Protein AF-A0A5J4V1Y4-F1 (afdb_monomer)

Organism: NCBI:txid222440

Foldseek 3Di:
DWDADPNDIDDDQDDDPVVVVVCVVVVHDDDDGHDDDDDPVVVVVVVVPPDPPPCPVDDVVNVVVVVCVVCPPPDDDDDDD

Nearest PDB structures (foldseek):
  8g3d-assembly1_7R  TM=6.244E-01  e=2.086E-02  Tetrahymena thermophila
  7ung-assembly1_W  TM=6.344E-01  e=4.177E-02  Homo sapiens
  6u42-assembly1_6Z  TM=5.578E-01  e=4.800E-02  Chlamydomonas reinhardtii
  6u42-assembly1_6V  TM=5.505E-01  e=7.281E-02  Chlamydomonas reinhardtii
  6u42-assembly1_6W  TM=5.444E-01  e=1.030E-01  Chlamydomonas reinhardtii

Solvent-accessible surface area (backbone atoms only — not comparable to full-atom values): 5502 Å² total; per-residue (Å²): 89,80,48,77,54,98,90,43,80,43,72,56,46,75,81,57,72,70,58,51,53,52,34,54,75,71,69,47,85,74,78,80,71,55,80,80,80,89,54,72,65,62,54,51,50,60,71,63,48,74,69,82,74,79,75,68,94,58,62,67,67,60,53,51,50,52,51,48,70,74,44,64,92,66,77,93,84,84,86,85,133

InterPro domains:
  IPR006602 DM10 domain [PS51336] (1-27)
  IPR040193 EF-hand domain-containing protein EFHC1/EFHC2/EFHB [PTHR12086] (2-81)

Structure (mmCIF, N/CA/C/O backbone):
data_AF-A0A5J4V1Y4-F1
#
_entry.id   AF-A0A5J4V1Y4-F1
#
loop_
_atom_site.group_PDB
_atom_site.id
_atom_site.type_symbol
_atom_site.label_atom_id
_atom_site.label_alt_id
_atom_site.label_comp_id
_atom_site.label_asym_id
_atom_site.label_entity_id
_atom_site.label_seq_id
_atom_site.pdbx_PDB_ins_code
_atom_site.Cartn_x
_atom_site.Cartn_y
_atom_site.Cartn_z
_atom_site.occupancy
_atom_site.B_iso_or_equiv
_atom_site.auth_seq_id
_atom_site.auth_comp_id
_atom_site.auth_asym_id
_atom_site.auth_atom_id
_atom_site.pdbx_PDB_model_num
ATOM 1 N N . MET A 1 1 ? -9.541 -9.018 13.912 1.00 84.44 1 MET A N 1
ATOM 2 C CA . MET A 1 1 ? -11.004 -8.824 14.178 1.00 84.44 1 MET A CA 1
ATOM 3 C C . MET A 1 1 ? -11.667 -8.249 12.935 1.00 84.44 1 MET A C 1
ATOM 5 O O . MET A 1 1 ? -11.148 -7.263 12.436 1.00 84.44 1 MET A O 1
ATOM 9 N N . ASP A 1 2 ? -12.788 -8.801 12.458 1.00 92.38 2 ASP A N 1
ATOM 10 C CA . ASP A 1 2 ? -13.449 -8.327 11.228 1.00 92.38 2 ASP A CA 1
ATOM 11 C C . ASP A 1 2 ? -14.625 -7.386 11.512 1.00 92.38 2 ASP A C 1
ATOM 13 O O . ASP A 1 2 ? -15.481 -7.679 12.349 1.00 92.38 2 ASP A O 1
ATOM 17 N N . VAL A 1 3 ? -14.672 -6.253 10.808 1.00 94.00 3 VAL A N 1
ATOM 18 C CA . VAL A 1 3 ? -15.737 -5.247 10.917 1.00 94.00 3 VAL A CA 1
ATOM 19 C C . VAL A 1 3 ? -16.219 -4.862 9.524 1.00 94.00 3 VAL A C 1
ATOM 21 O O . VAL A 1 3 ? -15.421 -4.492 8.667 1.00 94.00 3 VAL A O 1
ATOM 24 N N . GLU A 1 4 ? -17.529 -4.922 9.295 1.00 96.50 4 GLU A N 1
ATOM 25 C CA . GLU A 1 4 ? -18.140 -4.501 8.035 1.00 96.50 4 GLU A CA 1
ATOM 26 C C . GLU A 1 4 ? -18.622 -3.050 8.129 1.00 96.50 4 GLU A C 1
ATOM 28 O O . GLU A 1 4 ? -19.432 -2.698 8.987 1.00 96.50 4 GLU A O 1
ATOM 33 N N . ILE A 1 5 ? -18.112 -2.194 7.244 1.00 96.50 5 ILE A N 1
ATOM 34 C CA . ILE A 1 5 ? -18.457 -0.774 7.182 1.00 96.50 5 ILE A CA 1
ATOM 35 C C . ILE A 1 5 ? -18.767 -0.439 5.724 1.00 96.50 5 ILE A C 1
ATOM 37 O O . ILE A 1 5 ? -17.926 -0.627 4.851 1.00 96.50 5 ILE A O 1
ATOM 41 N N . TYR A 1 6 ? -19.982 0.043 5.449 1.00 96.44 6 TYR A N 1
ATOM 42 C CA . TYR A 1 6 ? -20.452 0.363 4.090 1.00 96.44 6 TYR A CA 1
ATOM 43 C C . TYR A 1 6 ? -20.260 -0.778 3.065 1.00 96.44 6 TYR A C 1
ATOM 45 O O . TYR A 1 6 ? -19.964 -0.524 1.899 1.00 96.44 6 TYR A O 1
ATOM 53 N N . GLY A 1 7 ? -20.426 -2.036 3.493 1.00 94.50 7 GLY A N 1
ATOM 54 C CA . GLY A 1 7 ? -20.261 -3.218 2.635 1.00 94.50 7 GLY A CA 1
ATOM 55 C C . GLY A 1 7 ? -18.806 -3.611 2.359 1.00 94.50 7 GLY A C 1
ATOM 56 O O . GLY A 1 7 ? -18.553 -4.465 1.512 1.00 94.50 7 GLY A O 1
ATOM 57 N N . VAL A 1 8 ? -17.842 -2.992 3.048 1.00 95.62 8 VAL A N 1
ATOM 58 C CA . VAL A 1 8 ? -16.425 -3.365 3.004 1.00 95.62 8 VAL A CA 1
ATOM 59 C C . VAL A 1 8 ? -16.038 -3.995 4.336 1.00 95.62 8 VAL A C 1
ATOM 61 O O . VAL A 1 8 ? -16.251 -3.406 5.396 1.00 95.62 8 VAL A O 1
ATOM 64 N N . THR A 1 9 ? -15.459 -5.193 4.285 1.00 96.12 9 THR A N 1
ATOM 65 C CA . THR A 1 9 ? -14.949 -5.895 5.466 1.00 96.12 9 THR A CA 1
ATOM 66 C C . THR A 1 9 ? -13.506 -5.481 5.737 1.00 96.12 9 THR A C 1
A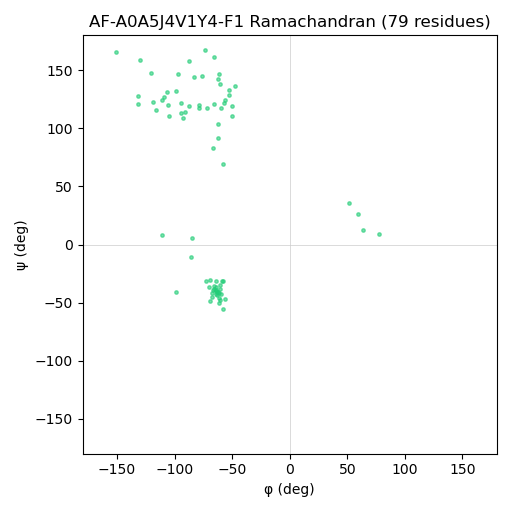TOM 68 O O . THR A 1 9 ? -12.621 -5.692 4.908 1.00 96.12 9 THR A O 1
ATOM 71 N N . TYR A 1 10 ? -13.269 -4.904 6.910 1.00 93.31 10 TYR A N 1
ATOM 72 C CA . TYR A 1 10 ? -11.953 -4.510 7.393 1.00 93.31 10 TYR A CA 1
ATOM 73 C C . TYR A 1 10 ? -11.488 -5.465 8.483 1.00 93.31 10 TYR A C 1
ATOM 75 O O . TYR A 1 10 ? -12.207 -5.697 9.454 1.00 93.31 10 TYR A O 1
ATOM 83 N N . HIS A 1 11 ? -10.258 -5.954 8.353 1.00 91.56 11 HIS A N 1
ATOM 84 C CA . HIS A 1 11 ? -9.602 -6.719 9.400 1.00 91.56 11 HIS A CA 1
ATOM 85 C C . HIS A 1 11 ? -8.731 -5.793 10.257 1.00 91.56 11 HIS A C 1
ATOM 87 O O . HIS A 1 11 ? -7.739 -5.239 9.782 1.00 91.56 11 HIS A O 1
ATOM 93 N N . ILE A 1 12 ? -9.108 -5.602 11.520 1.00 90.31 12 ILE A N 1
ATOM 94 C CA . ILE A 1 12 ? -8.344 -4.818 12.494 1.00 90.31 12 ILE A CA 1
ATOM 95 C C . ILE A 1 12 ? -7.191 -5.679 13.019 1.00 90.31 12 ILE A C 1
ATOM 97 O O . ILE A 1 12 ? -7.440 -6.70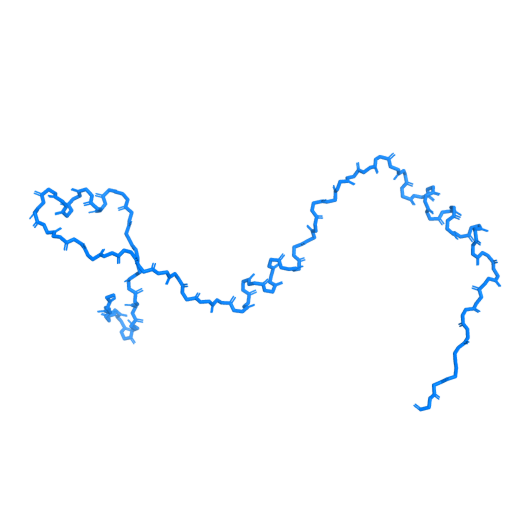8 13.653 1.00 90.31 12 ILE A O 1
ATOM 101 N N . VAL A 1 13 ? -5.962 -5.222 12.754 1.00 90.44 13 VAL A N 1
ATOM 102 C CA . VAL A 1 13 ? -4.684 -5.896 13.066 1.00 90.44 13 VAL A CA 1
ATOM 103 C C . VAL A 1 13 ? -4.039 -5.350 14.351 1.00 90.44 13 VAL A C 1
ATOM 105 O O . VAL A 1 13 ? -3.516 -6.112 15.163 1.00 90.44 13 VAL A O 1
ATOM 108 N N . ASP A 1 14 ? -4.078 -4.028 14.547 1.00 90.38 14 ASP A N 1
ATOM 109 C CA . ASP A 1 14 ? -3.493 -3.336 15.702 1.00 90.38 14 ASP A CA 1
ATOM 110 C C . ASP A 1 14 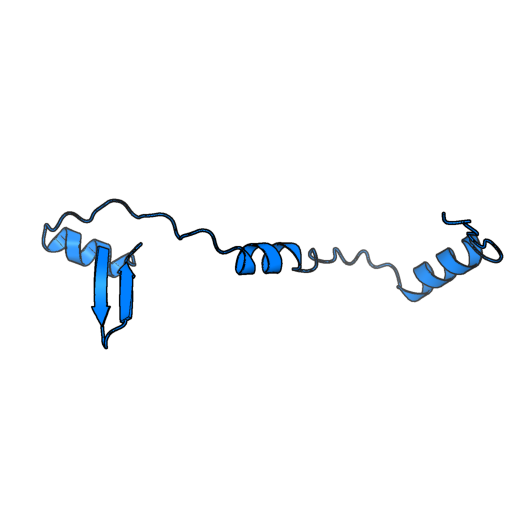? -4.275 -2.049 16.025 1.00 90.38 14 ASP A C 1
ATOM 112 O O . ASP A 1 14 ? -5.063 -1.555 15.216 1.00 90.38 14 ASP A O 1
ATOM 116 N N . CYS A 1 15 ? -4.039 -1.498 17.214 1.00 89.44 15 CYS A N 1
ATOM 117 C CA . CYS A 1 15 ? -4.524 -0.200 17.667 1.00 89.44 15 CYS A CA 1
ATOM 118 C C . CYS A 1 15 ? -3.379 0.652 18.241 1.00 89.44 15 CYS A C 1
ATOM 120 O O . CYS A 1 15 ? -2.322 0.149 18.633 1.00 89.44 15 CYS A O 1
ATOM 122 N N . ASP A 1 16 ? -3.579 1.965 18.283 1.00 91.12 16 ASP A N 1
ATOM 123 C CA . ASP A 1 16 ? -2.609 2.910 18.830 1.00 91.12 16 ASP A CA 1
ATOM 124 C C . ASP A 1 16 ? -2.540 2.856 20.368 1.00 91.12 16 ASP A C 1
ATOM 126 O O . ASP A 1 16 ? -3.375 2.258 21.053 1.00 91.12 16 ASP A O 1
ATOM 130 N N . GLU A 1 17 ? -1.514 3.489 20.938 1.00 91.50 17 GLU A N 1
ATOM 131 C CA . GLU A 1 17 ? -1.242 3.430 22.378 1.00 91.50 17 GLU A CA 1
ATOM 132 C C . GLU A 1 17 ? -2.355 4.064 23.223 1.00 91.50 17 GLU A C 1
ATOM 134 O O . GLU A 1 17 ? -2.703 3.554 24.292 1.00 91.50 17 GLU A O 1
ATOM 139 N N . PHE A 1 18 ? -2.961 5.149 22.735 1.00 93.62 18 PHE A N 1
ATOM 140 C CA . PHE A 1 18 ? -4.081 5.787 23.419 1.00 93.62 18 PHE A CA 1
ATOM 141 C C . PHE A 1 18 ? -5.263 4.821 23.559 1.00 93.62 18 PHE A C 1
ATOM 143 O O . PHE A 1 18 ? -5.790 4.641 24.661 1.00 93.62 18 PHE A O 1
ATOM 150 N N . THR A 1 19 ? -5.632 4.145 22.470 1.00 91.38 19 THR A N 1
ATOM 151 C CA . THR A 1 19 ? -6.745 3.193 22.459 1.00 91.38 19 THR A CA 1
ATOM 152 C C . THR A 1 19 ? -6.445 1.965 23.319 1.00 91.38 19 THR A C 1
ATOM 154 O O . THR A 1 19 ? -7.307 1.538 24.088 1.00 91.38 19 THR A O 1
ATOM 157 N N . LYS A 1 20 ? -5.206 1.450 23.304 1.00 90.44 20 LYS A N 1
ATOM 158 C 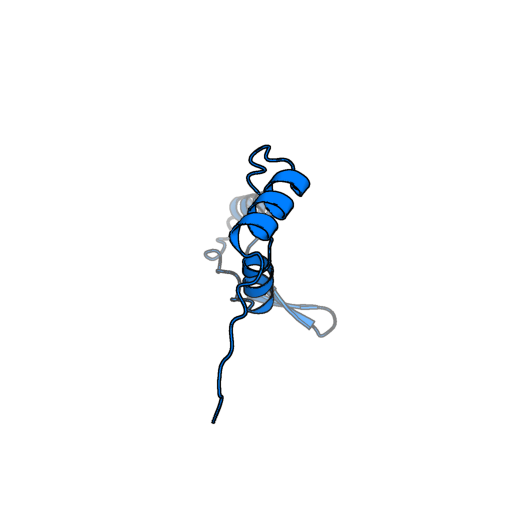CA . LYS A 1 20 ? -4.768 0.372 24.217 1.00 90.44 20 LYS A CA 1
ATOM 159 C C . LYS A 1 20 ? -4.965 0.749 25.682 1.00 90.44 20 LYS A C 1
ATOM 161 O O . LYS A 1 20 ? -5.532 -0.018 26.459 1.00 90.44 20 LYS A O 1
ATOM 166 N N . ASN A 1 21 ? -4.543 1.954 26.057 1.00 91.50 21 ASN A N 1
ATOM 167 C CA . ASN A 1 21 ? -4.686 2.452 27.422 1.00 91.50 21 ASN A CA 1
ATOM 168 C C . ASN A 1 21 ? -6.150 2.659 27.818 1.00 91.50 21 ASN A C 1
ATOM 170 O O . ASN A 1 21 ? -6.510 2.410 28.969 1.00 91.50 21 ASN A O 1
ATOM 174 N N . PHE A 1 22 ? -6.998 3.088 26.884 1.00 93.00 22 PHE A N 1
ATOM 175 C CA . PHE A 1 22 ? -8.435 3.182 27.114 1.00 93.00 22 PHE A CA 1
ATOM 176 C C . PHE A 1 22 ? -9.043 1.809 27.431 1.00 93.00 22 PHE A C 1
ATOM 178 O O . PHE A 1 22 ? -9.695 1.668 28.463 1.00 93.00 22 PHE A O 1
ATOM 185 N N . PHE A 1 23 ? -8.767 0.782 26.621 1.00 90.19 23 PHE A N 1
ATOM 1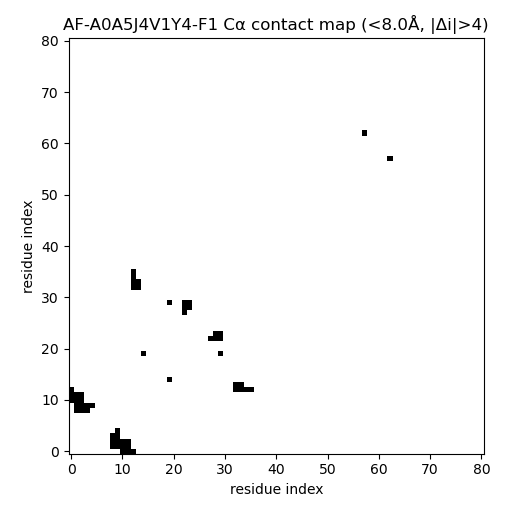86 C CA . PHE A 1 23 ? -9.286 -0.570 26.865 1.00 90.19 23 PHE A CA 1
ATOM 187 C C . PHE A 1 23 ? -8.761 -1.187 28.165 1.00 90.19 23 PHE A C 1
ATOM 189 O O . PHE A 1 23 ? -9.546 -1.759 28.919 1.00 90.19 23 PHE A O 1
ATOM 196 N N . ASN A 1 24 ? -7.484 -0.970 28.494 1.00 89.38 24 ASN A N 1
ATOM 197 C CA . ASN A 1 24 ? -6.912 -1.398 29.773 1.00 89.38 24 ASN A CA 1
ATOM 198 C C . ASN A 1 24 ? -7.620 -0.756 30.977 1.00 89.38 24 ASN A C 1
ATOM 200 O O . ASN A 1 24 ? -7.831 -1.420 31.987 1.00 89.38 24 ASN A O 1
ATOM 204 N N . ARG A 1 25 ? -8.014 0.523 30.883 1.00 91.19 25 ARG A N 1
ATOM 205 C CA . ARG A 1 25 ? -8.761 1.220 31.949 1.00 91.19 25 ARG A CA 1
ATOM 206 C C . ARG A 1 25 ? -10.188 0.711 32.113 1.00 91.19 25 ARG A C 1
ATOM 208 O O . ARG A 1 25 ? -10.721 0.777 33.212 1.00 91.19 25 ARG A O 1
ATOM 215 N N . VAL A 1 26 ? -10.800 0.248 31.027 1.00 92.38 26 VAL A N 1
ATOM 216 C CA . VAL A 1 26 ? -12.143 -0.356 31.025 1.00 92.38 26 VAL A CA 1
ATOM 217 C C . VAL A 1 26 ? -12.069 -1.859 31.364 1.00 92.38 26 VAL A C 1
ATOM 219 O O . VAL A 1 26 ? -13.081 -2.547 31.335 1.00 92.38 26 VAL A O 1
ATOM 222 N N . GLU A 1 27 ? -10.879 -2.369 31.711 1.00 87.06 27 GLU A N 1
ATOM 223 C CA . GLU A 1 27 ? -10.605 -3.778 32.037 1.00 87.06 27 GLU A CA 1
ATOM 224 C C . GLU A 1 27 ? -10.942 -4.759 30.898 1.00 87.06 27 GLU A C 1
ATOM 226 O O . GLU A 1 27 ? -11.183 -5.946 31.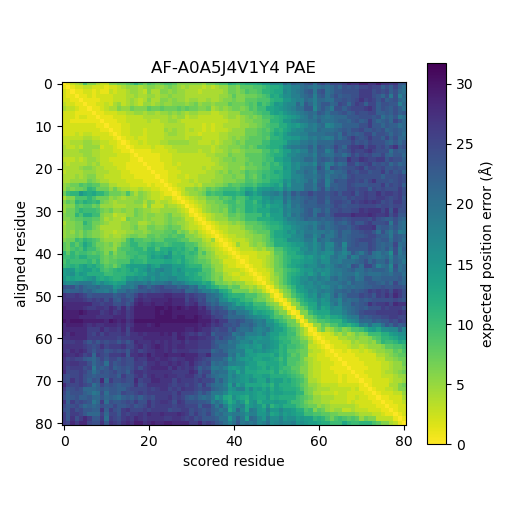116 1.00 87.06 27 GLU A O 1
ATOM 231 N N . ILE A 1 28 ? -10.913 -4.280 29.652 1.00 86.62 28 ILE A N 1
ATOM 232 C CA . ILE A 1 28 ? -11.095 -5.113 28.463 1.00 86.62 28 ILE A CA 1
ATOM 233 C C . ILE A 1 28 ? -9.720 -5.595 28.004 1.00 86.62 28 ILE A C 1
ATOM 235 O O . ILE A 1 28 ? -8.885 -4.806 27.559 1.00 86.62 28 ILE A O 1
ATOM 239 N N . GLN A 1 29 ? -9.490 -6.907 28.086 1.00 82.88 29 GLN A N 1
ATOM 240 C CA . GLN A 1 29 ? -8.277 -7.513 27.546 1.00 82.88 29 GLN A CA 1
ATOM 241 C C . GLN A 1 29 ? -8.313 -7.516 26.018 1.00 82.88 29 GLN A C 1
ATOM 243 O O . GLN A 1 29 ? -9.158 -8.160 25.397 1.00 82.88 29 GLN A O 1
ATOM 248 N N . LEU A 1 30 ? -7.362 -6.803 25.419 1.00 83.12 30 LEU A N 1
ATOM 249 C CA . LEU A 1 30 ? -7.109 -6.854 23.986 1.00 83.12 30 LEU A CA 1
ATOM 250 C C . LEU A 1 30 ? -6.365 -8.142 23.621 1.00 83.12 30 LEU A C 1
ATOM 252 O O . LEU A 1 30 ? -5.501 -8.616 24.364 1.00 83.12 30 LEU A O 1
ATOM 256 N N . ASN A 1 31 ? -6.674 -8.678 22.441 1.00 83.62 31 ASN A N 1
ATOM 257 C CA . ASN A 1 31 ? -5.887 -9.754 21.853 1.00 83.62 31 ASN A CA 1
ATOM 258 C C . ASN A 1 31 ? -4.475 -9.271 21.509 1.00 83.62 31 ASN A C 1
ATOM 260 O O . ASN A 1 31 ? -4.206 -8.075 21.379 1.00 83.62 31 ASN A O 1
ATOM 264 N N . ARG A 1 32 ? -3.564 -10.232 21.339 1.00 83.69 32 ARG A N 1
ATOM 265 C CA . ARG A 1 32 ? -2.221 -9.948 20.842 1.00 83.69 32 ARG A CA 1
ATOM 266 C C . ARG A 1 32 ? -2.312 -9.329 19.447 1.00 83.69 32 ARG A C 1
ATOM 268 O O . ARG A 1 32 ? -3.077 -9.810 18.618 1.00 83.69 32 ARG A O 1
ATOM 275 N N . ASN A 1 33 ? -1.488 -8.313 19.210 1.00 85.56 33 ASN A N 1
ATOM 276 C CA . ASN A 1 33 ? -1.326 -7.695 17.901 1.00 85.56 33 ASN A CA 1
ATOM 277 C C . ASN A 1 33 ? -1.004 -8.746 16.837 1.00 85.56 33 ASN A C 1
ATOM 279 O O . ASN A 1 33 ? -0.119 -9.586 17.038 1.00 85.56 33 ASN A O 1
ATOM 283 N N . GLU A 1 34 ? -1.706 -8.663 15.714 1.00 86.81 34 GLU A N 1
ATOM 284 C CA . GLU A 1 34 ? -1.452 -9.500 14.549 1.00 86.81 34 GLU A CA 1
ATOM 285 C C . GLU A 1 34 ? -0.394 -8.833 13.652 1.00 86.81 34 GLU A C 1
ATOM 287 O O . GLU A 1 34 ? -0.148 -7.628 13.738 1.00 86.81 34 GLU A O 1
ATOM 292 N N . GLU A 1 35 ? 0.288 -9.617 12.818 1.00 85.12 35 GLU A N 1
ATOM 293 C CA . GLU A 1 35 ? 1.210 -9.062 11.824 1.00 85.12 35 GLU A CA 1
ATOM 294 C C . GLU A 1 35 ? 0.437 -8.636 10.575 1.00 85.12 35 GLU A C 1
ATOM 296 O O . GLU A 1 35 ? -0.530 -9.281 10.167 1.00 85.12 35 GLU A O 1
ATOM 301 N N . PHE A 1 36 ? 0.878 -7.545 9.946 1.00 84.06 36 PHE A N 1
ATOM 302 C CA . PHE A 1 36 ? 0.298 -7.120 8.679 1.00 84.06 36 PHE A CA 1
ATOM 303 C C . PHE A 1 36 ? 0.512 -8.189 7.600 1.00 84.06 36 PHE A C 1
ATOM 305 O O . PHE A 1 36 ? 1.589 -8.791 7.531 1.00 84.06 36 PHE A O 1
ATOM 312 N N . PRO A 1 37 ? -0.480 -8.406 6.719 1.00 85.88 37 PRO A N 1
ATOM 313 C CA . PRO A 1 37 ? -0.331 -9.341 5.619 1.00 85.88 37 PRO A CA 1
ATOM 314 C C . PRO A 1 37 ? 0.802 -8.905 4.686 1.00 85.88 37 PRO A C 1
ATOM 316 O O . PRO A 1 37 ? 1.042 -7.717 4.460 1.00 85.88 37 PRO A O 1
ATOM 319 N N . TYR A 1 38 ? 1.488 -9.893 4.118 1.00 84.00 38 TYR A N 1
ATOM 320 C CA . TYR A 1 38 ? 2.555 -9.6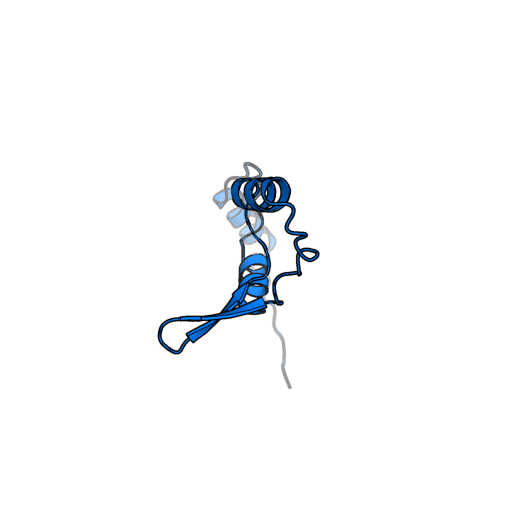64 3.153 1.00 84.00 38 TYR A CA 1
ATOM 321 C C . TYR A 1 38 ? 2.003 -9.035 1.867 1.00 84.00 38 TYR A C 1
ATOM 323 O O . TYR A 1 38 ? 1.185 -9.649 1.182 1.00 84.00 38 TYR A O 1
ATOM 331 N N . ASP A 1 39 ? 2.497 -7.846 1.511 1.00 84.62 39 ASP A N 1
ATOM 332 C CA . ASP A 1 39 ? 2.175 -7.179 0.247 1.00 84.62 39 ASP A CA 1
ATOM 333 C C . ASP A 1 39 ? 3.360 -7.269 -0.743 1.00 84.62 39 ASP A C 1
ATOM 335 O O . ASP A 1 39 ? 4.397 -6.616 -0.548 1.00 84.62 39 ASP A O 1
ATOM 339 N N . PRO A 1 40 ? 3.225 -8.041 -1.842 1.00 84.44 40 PRO A N 1
ATOM 340 C CA . PRO A 1 40 ? 4.245 -8.132 -2.884 1.00 84.44 40 PRO A CA 1
ATOM 341 C C . PRO A 1 40 ? 4.595 -6.780 -3.519 1.00 84.44 40 PRO A C 1
ATOM 343 O O . PRO A 1 40 ? 5.734 -6.578 -3.949 1.00 84.44 40 PRO A O 1
ATOM 346 N N . PHE A 1 41 ? 3.639 -5.850 -3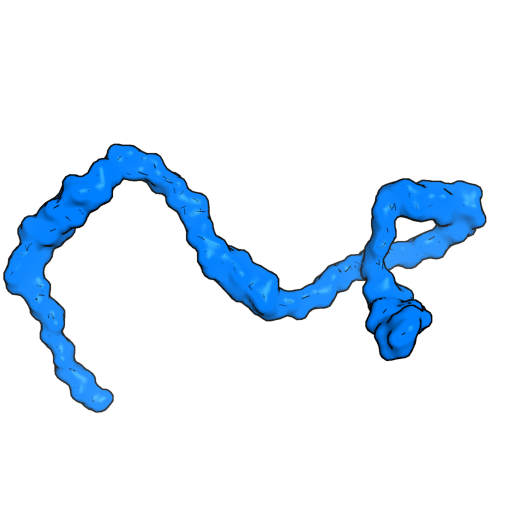.598 1.00 84.88 41 PHE A N 1
ATOM 347 C CA . PHE A 1 41 ? 3.851 -4.545 -4.214 1.00 84.88 41 PHE A CA 1
ATOM 348 C C . PHE A 1 41 ? 4.791 -3.685 -3.368 1.00 84.88 41 PHE A C 1
ATOM 350 O O . PHE A 1 41 ? 5.776 -3.163 -3.895 1.00 84.88 41 PHE A O 1
ATOM 357 N N . LEU A 1 42 ? 4.545 -3.599 -2.056 1.00 81.25 42 LEU A N 1
ATOM 358 C CA . LEU A 1 42 ? 5.396 -2.843 -1.132 1.00 81.25 42 LEU A CA 1
ATOM 359 C C . LEU A 1 42 ? 6.830 -3.375 -1.129 1.00 81.25 42 LEU A C 1
ATOM 361 O O . LEU A 1 42 ? 7.781 -2.603 -1.224 1.00 81.25 42 LEU A O 1
ATOM 365 N N . VAL A 1 43 ? 6.995 -4.697 -1.130 1.00 80.00 43 VAL A N 1
ATOM 366 C CA . VAL A 1 43 ? 8.320 -5.333 -1.161 1.00 80.00 43 VAL A CA 1
ATOM 367 C C . VAL A 1 43 ? 9.060 -5.021 -2.460 1.00 80.00 43 VAL A C 1
ATOM 369 O O . VAL A 1 43 ? 10.259 -4.735 -2.448 1.00 80.00 43 VAL A O 1
ATOM 372 N N . ASN A 1 44 ? 8.366 -5.062 -3.597 1.00 80.19 44 ASN A N 1
ATOM 373 C CA . ASN A 1 44 ? 8.964 -4.706 -4.881 1.00 80.19 44 ASN A CA 1
ATOM 374 C C . ASN A 1 44 ? 9.334 -3.223 -4.938 1.00 80.19 44 ASN A C 1
ATOM 376 O O . ASN A 1 44 ? 10.401 -2.883 -5.449 1.00 80.19 44 ASN A O 1
ATOM 380 N N . GLN A 1 45 ? 8.509 -2.350 -4.360 1.00 79.31 45 GLN A N 1
ATOM 381 C CA . GLN A 1 45 ? 8.818 -0.931 -4.252 1.00 79.31 45 GLN A CA 1
ATOM 382 C C . GLN A 1 45 ? 10.065 -0.695 -3.393 1.00 79.31 45 GLN A C 1
ATOM 384 O O . GLN A 1 45 ? 10.929 0.077 -3.794 1.00 79.31 45 GLN A O 1
ATOM 389 N N . GLU A 1 46 ? 10.215 -1.382 -2.257 1.00 77.06 46 GLU A N 1
ATOM 390 C CA . GLU A 1 46 ? 11.419 -1.280 -1.424 1.00 77.06 46 GLU A CA 1
ATOM 391 C C . GLU A 1 46 ? 12.677 -1.786 -2.121 1.00 77.06 46 GLU A C 1
ATOM 393 O O . GLU A 1 46 ? 13.718 -1.138 -2.038 1.00 77.06 46 GLU A O 1
ATOM 398 N N . LYS A 1 47 ? 12.581 -2.882 -2.878 1.00 74.94 47 LYS A N 1
ATOM 399 C CA . LYS A 1 47 ? 13.689 -3.377 -3.711 1.00 74.94 47 LYS A CA 1
ATOM 400 C C . LYS A 1 47 ? 14.071 -2.400 -4.824 1.00 74.94 47 LYS A C 1
ATOM 402 O O . LYS A 1 47 ? 15.230 -2.355 -5.228 1.00 74.94 47 LYS A O 1
ATOM 407 N N . MET A 1 48 ? 13.101 -1.638 -5.327 1.00 71.12 48 MET A N 1
ATOM 408 C CA . MET A 1 48 ? 13.305 -0.610 -6.347 1.00 71.12 48 MET A CA 1
ATOM 409 C C . MET A 1 48 ? 13.712 0.747 -5.778 1.00 71.12 48 MET A C 1
ATOM 411 O O . MET A 1 48 ? 14.112 1.615 -6.560 1.00 71.12 48 MET A O 1
ATOM 415 N N . LYS A 1 49 ? 13.643 0.958 -4.453 1.00 69.75 49 LYS A N 1
ATOM 416 C CA . LYS A 1 49 ? 14.171 2.183 -3.852 1.00 69.75 49 LYS A CA 1
ATOM 417 C C . LYS A 1 49 ? 15.647 2.261 -4.243 1.00 69.75 49 LYS A C 1
ATOM 419 O O . LYS A 1 49 ? 16.403 1.321 -3.972 1.00 69.75 49 LYS A O 1
ATOM 424 N N . PRO A 1 50 ? 16.076 3.341 -4.922 1.00 63.47 50 PRO A N 1
ATOM 425 C CA . PRO A 1 50 ? 17.482 3.508 -5.219 1.00 63.47 50 PRO A CA 1
ATOM 426 C C . PRO A 1 50 ? 18.207 3.455 -3.879 1.00 63.47 50 PRO A C 1
ATOM 428 O O . PRO A 1 50 ? 17.851 4.191 -2.956 1.00 63.47 50 PRO A O 1
ATOM 431 N N . HIS A 1 51 ? 19.183 2.550 -3.764 1.00 61.41 51 HIS A N 1
ATOM 432 C CA . HIS A 1 51 ? 20.061 2.521 -2.600 1.00 61.41 51 HIS A CA 1
ATOM 433 C C . HIS A 1 51 ? 20.527 3.956 -2.356 1.00 61.41 51 HIS A C 1
ATOM 435 O O . HIS A 1 51 ? 20.827 4.631 -3.353 1.00 61.41 51 HIS A O 1
ATOM 441 N N . PRO A 1 52 ? 20.552 4.445 -1.098 1.00 56.22 52 PRO A N 1
ATOM 442 C CA . PRO A 1 52 ? 21.045 5.780 -0.815 1.00 56.22 52 PRO A CA 1
ATOM 443 C C . PRO A 1 52 ? 22.394 5.883 -1.503 1.00 56.22 52 PRO A C 1
ATOM 445 O O . PRO A 1 52 ? 23.327 5.144 -1.180 1.00 56.22 52 PRO A O 1
ATOM 448 N N . ARG A 1 53 ? 22.450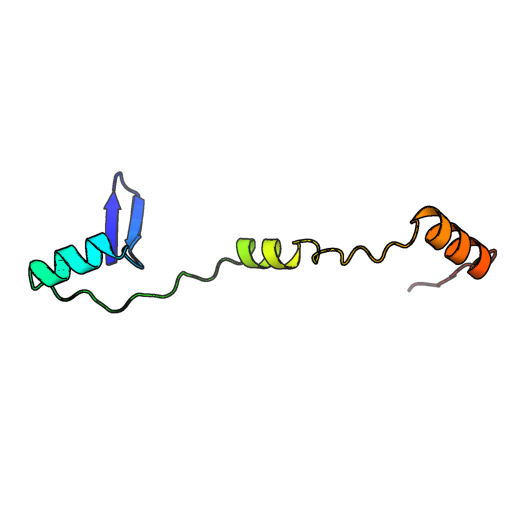 6.704 -2.558 1.00 54.53 53 ARG A N 1
ATOM 449 C CA . ARG A 1 53 ? 23.683 6.924 -3.290 1.00 54.53 53 ARG A CA 1
ATOM 450 C C . ARG A 1 53 ? 24.591 7.543 -2.250 1.00 54.53 53 ARG A C 1
ATOM 452 O O . ARG A 1 53 ? 24.411 8.701 -1.887 1.00 54.53 53 ARG A O 1
ATOM 459 N N . ILE A 1 54 ? 25.523 6.753 -1.725 1.00 51.78 54 ILE A N 1
ATOM 460 C CA . ILE A 1 54 ? 26.704 7.294 -1.077 1.00 51.78 54 ILE A CA 1
ATOM 461 C C . ILE A 1 54 ? 27.376 8.042 -2.216 1.00 51.78 54 ILE A C 1
ATOM 463 O O . ILE A 1 54 ? 28.066 7.445 -3.045 1.00 51.78 54 ILE A O 1
ATOM 467 N N . THR A 1 55 ? 27.049 9.326 -2.347 1.00 49.91 55 THR A N 1
ATOM 468 C CA . THR A 1 55 ? 27.661 10.225 -3.310 1.00 49.91 55 THR A CA 1
ATOM 469 C C . THR A 1 55 ? 29.101 10.357 -2.859 1.00 49.91 55 THR A C 1
ATOM 471 O O . THR A 1 55 ? 29.468 11.260 -2.119 1.00 49.91 55 THR A O 1
ATOM 474 N N . THR A 1 56 ? 29.927 9.390 -3.254 1.00 54.25 56 THR A N 1
ATOM 475 C CA . THR A 1 56 ? 31.357 9.617 -3.312 1.00 54.25 56 THR A CA 1
ATOM 476 C C . THR A 1 56 ? 31.493 10.758 -4.300 1.00 54.25 56 THR A C 1
ATOM 478 O O . THR A 1 56 ? 31.054 10.631 -5.441 1.00 54.25 56 THR A O 1
ATOM 481 N N . THR A 1 57 ? 32.016 11.878 -3.817 1.00 54.59 57 THR A N 1
ATOM 482 C CA . THR A 1 57 ? 32.317 13.120 -4.527 1.00 54.59 57 THR A CA 1
ATOM 483 C C . THR A 1 57 ? 33.281 12.851 -5.688 1.00 54.59 57 THR A C 1
ATOM 485 O O . THR A 1 57 ? 34.467 13.155 -5.632 1.00 54.59 57 THR A O 1
ATOM 488 N N . GLN A 1 58 ? 32.817 12.157 -6.717 1.00 60.47 58 GLN A N 1
ATOM 489 C CA . GLN A 1 58 ? 33.530 11.922 -7.959 1.00 60.47 58 GLN A CA 1
ATOM 490 C C . GLN A 1 58 ? 32.698 12.608 -9.022 1.00 60.47 58 GLN A C 1
ATOM 492 O O . GLN A 1 58 ? 31.549 12.220 -9.240 1.00 60.47 58 GLN A O 1
ATOM 497 N N . ASP A 1 59 ? 33.274 13.632 -9.650 1.00 69.06 59 ASP A N 1
ATOM 498 C CA . ASP A 1 59 ? 32.634 14.304 -10.771 1.00 69.06 59 ASP A CA 1
ATOM 499 C C . ASP A 1 59 ? 32.186 13.251 -11.793 1.00 69.06 59 ASP A C 1
ATOM 501 O O . ASP A 1 59 ? 33.027 12.502 -12.315 1.00 69.06 59 ASP A O 1
ATOM 505 N N . PRO A 1 60 ? 30.876 13.151 -12.074 1.00 67.19 60 PRO A N 1
ATOM 506 C CA . PRO A 1 60 ? 30.335 12.112 -12.944 1.00 67.19 60 PRO A CA 1
ATOM 507 C C . PRO A 1 60 ? 30.959 12.172 -14.346 1.00 67.19 60 PRO A C 1
ATOM 509 O O . PRO A 1 60 ? 31.199 11.136 -14.966 1.00 67.19 60 PRO A O 1
ATOM 512 N N . GLU A 1 61 ? 31.325 13.372 -14.800 1.00 69.88 61 GLU A N 1
ATOM 513 C CA . GLU A 1 61 ? 32.023 13.618 -16.064 1.00 69.88 61 GLU A CA 1
ATOM 514 C C . GLU A 1 61 ? 33.417 12.975 -16.100 1.00 69.88 61 GLU A C 1
ATOM 516 O O . GLU A 1 61 ? 33.802 12.353 -17.093 1.00 69.88 61 GLU A O 1
ATOM 521 N N . LYS A 1 62 ? 34.165 13.039 -14.991 1.00 74.62 62 LYS A N 1
ATOM 522 C CA . LYS A 1 62 ? 35.508 12.452 -14.883 1.00 74.62 62 LYS A CA 1
ATOM 523 C C . LYS A 1 62 ? 35.454 10.926 -14.876 1.00 74.62 62 LYS A C 1
ATOM 525 O O . LYS A 1 62 ? 36.328 10.272 -15.450 1.00 74.62 62 LYS A O 1
ATOM 530 N N . LEU A 1 63 ? 34.427 10.350 -14.248 1.00 77.25 63 LEU A N 1
ATOM 531 C CA . LEU A 1 63 ? 34.203 8.905 -14.252 1.00 77.25 63 LEU A CA 1
ATOM 532 C C . LEU A 1 63 ? 33.828 8.406 -15.655 1.00 77.25 63 LEU A C 1
ATOM 534 O O . LEU A 1 63 ? 34.408 7.421 -16.121 1.00 77.25 63 LEU A O 1
ATOM 538 N N . ALA A 1 64 ? 32.923 9.111 -16.338 1.00 79.69 64 ALA A N 1
ATOM 539 C CA . ALA A 1 64 ? 32.512 8.796 -17.704 1.00 79.69 64 ALA A CA 1
ATOM 540 C C . ALA A 1 64 ? 33.691 8.883 -18.686 1.00 79.69 64 ALA A C 1
ATOM 542 O O . ALA A 1 64 ? 33.932 7.942 -19.443 1.00 79.69 64 ALA A O 1
ATOM 543 N N . LEU A 1 65 ? 34.497 9.950 -18.607 1.00 86.06 65 LEU A N 1
ATOM 544 C CA . LEU A 1 65 ? 35.698 10.104 -19.431 1.00 86.06 65 LEU A CA 1
ATOM 545 C C . LEU A 1 65 ? 36.718 8.988 -19.167 1.00 86.06 65 LEU A C 1
ATOM 547 O O . LEU A 1 65 ? 37.284 8.422 -20.102 1.00 86.06 65 LEU A O 1
ATOM 551 N N . ARG A 1 66 ? 36.931 8.613 -17.899 1.00 86.31 66 ARG A N 1
ATOM 552 C CA . ARG A 1 66 ? 37.830 7.506 -17.540 1.00 86.31 66 ARG A CA 1
ATOM 553 C C . ARG A 1 66 ? 37.346 6.172 -18.108 1.00 86.31 66 ARG A C 1
ATOM 555 O O . ARG A 1 66 ? 38.165 5.376 -18.566 1.00 86.31 66 ARG A O 1
ATOM 562 N N . GLN A 1 67 ? 36.041 5.909 -18.065 1.00 86.25 67 GLN A N 1
ATOM 563 C CA . GLN A 1 67 ? 35.458 4.690 -18.623 1.00 86.25 67 GLN A CA 1
ATOM 564 C C . GLN A 1 67 ? 35.568 4.665 -20.152 1.00 86.25 67 GLN A C 1
ATOM 566 O O . GLN A 1 67 ? 35.946 3.631 -20.705 1.00 86.25 67 GLN A O 1
ATOM 571 N N . PHE A 1 68 ? 35.315 5.802 -20.808 1.00 89.31 68 PHE A N 1
ATOM 572 C CA . PHE A 1 68 ? 35.481 5.979 -22.249 1.00 89.31 68 PHE A CA 1
ATOM 573 C C . PHE A 1 68 ? 36.921 5.691 -22.682 1.00 89.31 68 PHE A C 1
ATOM 575 O O . PHE A 1 68 ? 37.146 4.777 -23.466 1.00 89.31 68 PHE A O 1
ATOM 582 N N . LEU A 1 69 ? 37.909 6.369 -22.089 1.00 91.38 69 LEU A N 1
ATOM 583 C CA . LEU A 1 69 ? 39.323 6.169 -22.429 1.00 91.38 69 LEU A CA 1
ATOM 584 C C . LEU A 1 69 ? 39.793 4.728 -22.179 1.00 91.38 69 LEU A C 1
ATOM 586 O O . LEU A 1 69 ? 40.612 4.198 -22.924 1.00 91.38 69 LEU A O 1
ATOM 590 N N . ARG A 1 70 ? 39.277 4.064 -21.136 1.00 92.19 70 ARG A N 1
ATOM 591 C CA . ARG A 1 70 ? 39.665 2.683 -20.801 1.00 92.19 70 ARG A CA 1
ATOM 592 C C . ARG A 1 70 ? 39.110 1.642 -21.778 1.00 92.19 70 ARG A C 1
ATOM 594 O O . ARG A 1 70 ? 39.720 0.578 -21.957 1.00 92.19 70 ARG A O 1
ATOM 601 N N . ASN A 1 71 ? 37.940 1.917 -22.343 1.00 91.75 71 ASN A N 1
ATOM 602 C CA . ASN A 1 71 ? 37.210 0.998 -23.208 1.00 91.75 71 ASN A CA 1
ATOM 603 C C . ASN A 1 71 ? 37.158 1.458 -24.665 1.00 91.75 71 ASN A C 1
ATOM 605 O O . ASN A 1 71 ? 36.474 0.816 -25.461 1.00 91.75 71 ASN A O 1
ATOM 609 N N . ASP A 1 72 ? 37.891 2.514 -25.023 1.00 92.00 72 ASP A N 1
ATOM 610 C CA . ASP A 1 72 ? 37.970 2.978 -26.400 1.00 92.00 72 ASP A CA 1
ATOM 611 C C . ASP A 1 72 ? 38.369 1.810 -27.317 1.00 92.00 72 ASP A C 1
ATOM 613 O O . ASP A 1 72 ? 39.306 1.055 -27.035 1.00 92.00 72 ASP A O 1
ATOM 617 N N . ARG A 1 73 ? 37.583 1.622 -28.383 1.00 90.00 73 ARG A N 1
ATOM 618 C CA . ARG A 1 73 ? 37.709 0.545 -29.386 1.00 90.00 73 ARG A CA 1
ATOM 619 C C . ARG A 1 73 ? 37.519 -0.896 -28.887 1.00 90.00 73 ARG A C 1
ATOM 621 O O . ARG A 1 73 ? 37.787 -1.831 -29.641 1.00 90.00 73 ARG A O 1
ATOM 628 N N . LYS A 1 74 ? 37.012 -1.119 -27.670 1.00 93.50 74 LYS A N 1
ATOM 629 C CA . LYS A 1 74 ? 36.608 -2.459 -27.204 1.00 93.50 74 LYS A CA 1
ATOM 630 C C . LYS A 1 74 ? 35.124 -2.688 -27.478 1.00 93.50 74 LYS A C 1
ATOM 632 O O . LYS A 1 74 ? 34.273 -2.116 -26.805 1.00 93.50 74 LYS A O 1
ATOM 637 N N . VAL A 1 75 ? 34.819 -3.555 -28.443 1.00 92.25 75 VAL A N 1
ATOM 638 C CA . VAL A 1 75 ? 33.442 -3.936 -28.796 1.00 92.25 75 VAL A CA 1
ATOM 639 C C . VAL A 1 75 ? 33.196 -5.383 -28.392 1.00 92.25 75 VAL A C 1
ATOM 641 O O . VAL A 1 75 ? 33.920 -6.284 -28.814 1.00 92.25 75 VAL A O 1
ATOM 644 N N . LEU A 1 76 ? 32.165 -5.610 -27.579 1.00 93.62 76 LEU A N 1
ATOM 645 C CA . LEU A 1 76 ? 31.701 -6.956 -27.267 1.00 93.62 76 LEU A CA 1
ATOM 646 C C . LEU A 1 76 ? 30.861 -7.474 -28.436 1.00 93.62 76 LEU A C 1
ATOM 648 O O . LEU A 1 76 ? 29.844 -6.875 -28.783 1.00 93.62 76 LEU A O 1
ATOM 652 N N . ARG A 1 77 ? 31.282 -8.587 -29.042 1.00 93.62 77 ARG A N 1
ATOM 653 C CA . ARG A 1 77 ? 30.528 -9.277 -30.092 1.00 93.62 77 ARG A CA 1
ATOM 654 C C . ARG A 1 77 ? 30.191 -10.684 -29.625 1.00 93.62 77 ARG A C 1
ATOM 656 O O . ARG A 1 77 ? 31.095 -11.464 -29.338 1.00 93.62 77 ARG A O 1
ATOM 663 N N . PHE A 1 78 ? 28.903 -11.000 -29.605 1.00 94.25 78 PHE A N 1
ATOM 664 C CA . PHE A 1 78 ? 28.391 -12.322 -29.261 1.00 94.25 78 PHE A CA 1
ATOM 665 C C . PHE A 1 78 ? 27.584 -12.887 -30.430 1.00 94.25 78 PHE A C 1
ATOM 667 O O . PHE A 1 78 ? 26.943 -12.133 -31.161 1.00 94.25 78 PHE A O 1
ATOM 674 N N . TYR A 1 79 ? 27.619 -14.208 -30.585 1.00 84.56 79 TYR A N 1
ATOM 675 C CA . TYR A 1 79 ? 26.712 -14.951 -31.453 1.00 84.56 79 TYR A CA 1
ATOM 676 C C . TYR A 1 79 ? 25.715 -15.671 -30.548 1.00 84.56 79 TYR A C 1
ATOM 678 O O . TYR A 1 79 ? 26.130 -16.439 -29.680 1.00 84.56 79 TYR A O 1
ATOM 686 N N . ALA A 1 80 ? 24.429 -15.370 -30.707 1.00 84.69 80 ALA A N 1
ATOM 687 C CA . ALA A 1 80 ? 23.349 -16.050 -30.000 1.00 84.69 80 ALA A CA 1
ATOM 688 C C . ALA A 1 80 ? 22.766 -17.151 -30.897 1.00 84.69 80 ALA A C 1
ATOM 690 O O . ALA A 1 80 ? 22.749 -16.990 -32.120 1.00 84.69 80 ALA A O 1
ATOM 691 N N . VAL A 1 81 ? 22.329 -18.249 -30.278 1.00 73.19 81 VAL A N 1
ATOM 692 C CA . VAL A 1 81 ? 21.607 -19.362 -30.918 1.00 73.19 81 VAL A CA 1
ATOM 693 C C . VAL A 1 81 ? 20.138 -19.261 -30.549 1.00 73.19 81 VAL A C 1
ATOM 695 O O . VAL A 1 81 ? 19.876 -18.980 -29.357 1.00 73.19 81 VAL A O 1
#

pLDDT: mean 83.25, std 11.82, range [49.91, 96.5]

Radius of gyration: 27.44 Å; Cα contacts (8 Å, |Δi|>4): 28; chains: 1; bounding box: 60×34×64 Å

Mean predicted aligned error: 14.03 Å

Secondary structure (DSSP, 8-state):
-EEEETTEEEE-----HHHHHHHHHTT-PPPPPPPPPP-HHHHHHHHHSPP--------HHHHHHHHHHHHTT--------

Sequence (81 aa):
MDVEIYGVTYHIVDCDEFTKNFFNRVEIQLNRNEEFPYDPFLVNQEKMKPHPRITTTQDPEKLALRQFLRNDRKVLRFYAV